Protein AF-A0AA45WKY5-F1 (afdb_monomer)

Mean predicted aligned error: 8.58 Å

pLDDT: mean 75.33, std 15.36, range [42.78, 90.06]

Organism: NCBI:txid574699

Nearest PDB structures (foldseek):
  1yj9-assembly1_Z  TM=8.193E-01  e=1.300E-02  Haloarcula marismortui
  8bsj-assembly1_Lq  TM=7.437E-01  e=4.223E-02  Giardia duodenalis
  6zu5-assembly1_LPP  TM=8.099E-01  e=1.002E-01  Paranosema locustae
  3jbo-assembly1_Ah  TM=7.695E-01  e=6.767E-02  Plasmodium falciparum 3D7
  8ink-assembly1_X  TM=7.028E-01  e=1.173E-01  Homo sapiens

Foldseek 3Di:
DDPPCPPPPAPADPVPRHSQWDQDPVQWIARPPPRDIDHDD

Radius of gyration: 11.62 Å; Cα contacts (8 Å, |Δi|>4): 54; chains: 1; bounding box: 22×18×35 Å

Sequence (41 aa):
MERNFWGRDNEKCPRCGSKMVSQTENDEYLCDDCGYRWVED

Structure (mmCIF, N/CA/C/O backbone):
data_AF-A0AA45WKY5-F1
#
_entry.id   AF-A0AA45WKY5-F1
#
loop_
_atom_site.group_PDB
_atom_site.id
_atom_site.type_symbol
_atom_site.label_atom_id
_atom_site.label_alt_id
_atom_site.label_comp_id
_atom_site.label_asym_id
_atom_site.label_entity_id
_atom_site.label_seq_id
_atom_site.pdbx_PDB_ins_code
_atom_site.Cartn_x
_atom_site.Cartn_y
_atom_site.Cartn_z
_atom_site.occupancy
_atom_site.B_iso_or_equiv
_atom_site.auth_seq_id
_atom_site.auth_comp_id
_atom_site.auth_asym_id
_atom_site.auth_atom_id
_atom_site.pdbx_PDB_model_num
ATOM 1 N N . MET A 1 1 ? -5.081 -5.874 27.962 1.00 42.78 1 MET A N 1
ATOM 2 C CA . MET A 1 1 ? -4.625 -6.689 26.816 1.00 42.78 1 MET A CA 1
ATOM 3 C C . MET A 1 1 ? -4.273 -5.725 25.704 1.00 42.78 1 MET A C 1
ATOM 5 O O . MET A 1 1 ? -5.129 -5.334 24.920 1.00 42.78 1 MET A O 1
ATOM 9 N N . GLU A 1 2 ? -3.038 -5.244 25.746 1.00 48.06 2 GLU A N 1
ATOM 10 C CA . GLU A 1 2 ? -2.484 -4.307 24.776 1.00 48.06 2 GLU A CA 1
ATOM 11 C C . GLU A 1 2 ? -2.286 -5.073 23.472 1.00 48.06 2 GLU A C 1
ATOM 13 O O . GLU A 1 2 ? -1.504 -6.021 23.386 1.00 48.06 2 GLU A O 1
ATOM 18 N N . ARG A 1 3 ? -3.110 -4.746 22.477 1.00 52.38 3 ARG A N 1
ATOM 19 C CA . ARG A 1 3 ? -2.969 -5.304 21.140 1.00 52.38 3 ARG A CA 1
ATOM 20 C C . ARG A 1 3 ? -1.703 -4.699 20.557 1.00 52.38 3 ARG A C 1
ATOM 22 O O . ARG A 1 3 ? -1.701 -3.528 20.197 1.00 52.38 3 ARG A O 1
ATOM 29 N N . ASN A 1 4 ? -0.652 -5.506 20.490 1.00 50.31 4 ASN A N 1
ATOM 30 C CA . ASN A 1 4 ? 0.541 -5.256 19.695 1.00 50.31 4 ASN A CA 1
ATOM 31 C C . ASN A 1 4 ? 0.121 -5.107 18.223 1.00 50.31 4 ASN 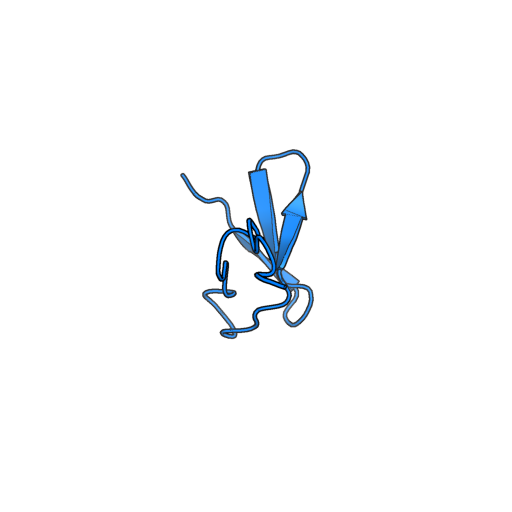A C 1
ATOM 33 O O . ASN A 1 4 ? 0.089 -6.078 17.469 1.00 50.31 4 ASN A O 1
ATOM 37 N N . PHE A 1 5 ? -0.291 -3.897 17.851 1.00 50.22 5 PHE A N 1
ATOM 38 C CA . PHE A 1 5 ? -0.734 -3.511 16.518 1.00 50.22 5 PHE A CA 1
ATOM 39 C C . PHE A 1 5 ? 0.510 -3.135 15.706 1.00 50.22 5 PHE A C 1
ATOM 41 O O . PHE A 1 5 ? 0.741 -1.981 15.383 1.00 50.22 5 PHE A O 1
ATOM 48 N N . TRP A 1 6 ? 1.348 -4.122 15.384 1.00 51.16 6 TRP A N 1
ATOM 49 C CA . TRP A 1 6 ? 2.420 -3.957 14.391 1.00 51.16 6 TRP A CA 1
ATOM 50 C C . TRP A 1 6 ? 1.853 -4.014 12.963 1.00 51.16 6 TRP A C 1
ATOM 52 O O . TRP A 1 6 ? 2.431 -4.629 12.073 1.00 51.16 6 TRP A O 1
ATOM 62 N N . GLY A 1 7 ? 0.677 -3.426 12.747 1.00 45.78 7 GLY A N 1
ATOM 63 C CA . GLY A 1 7 ? 0.145 -3.194 11.416 1.00 45.78 7 GLY A CA 1
ATOM 64 C C . GLY A 1 7 ? 0.636 -1.828 10.986 1.00 45.78 7 GLY A C 1
ATOM 65 O O . GLY A 1 7 ? 0.055 -0.843 11.420 1.00 45.78 7 GLY A O 1
ATOM 66 N N . ARG 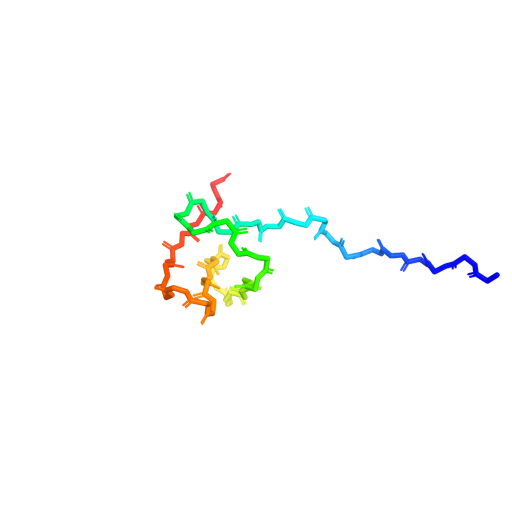A 1 8 ? 1.723 -1.797 10.206 1.00 51.12 8 ARG A N 1
ATOM 67 C CA . ARG A 1 8 ? 2.222 -0.647 9.436 1.00 51.12 8 ARG A CA 1
ATOM 68 C C . ARG A 1 8 ? 1.048 0.272 9.074 1.00 51.12 8 ARG A C 1
ATOM 70 O O . ARG A 1 8 ? 0.172 -0.080 8.288 1.00 5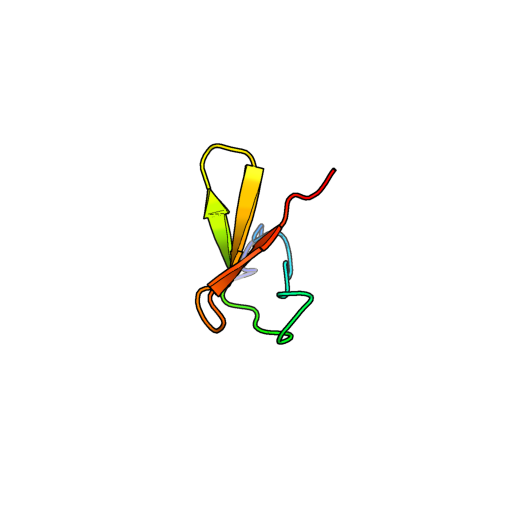1.12 8 ARG A O 1
ATOM 77 N N . ASP A 1 9 ? 0.951 1.372 9.809 1.00 50.69 9 ASP A N 1
ATOM 78 C CA . ASP A 1 9 ? -0.241 2.202 9.855 1.00 50.69 9 ASP A CA 1
ATOM 79 C C . ASP A 1 9 ? -0.441 2.911 8.510 1.00 50.69 9 ASP A C 1
ATOM 81 O O . ASP A 1 9 ? 0.324 3.795 8.142 1.00 50.69 9 ASP A O 1
ATOM 85 N N . ASN A 1 10 ? -1.548 2.587 7.841 1.00 57.84 10 ASN A N 1
ATOM 86 C CA . ASN A 1 10 ? -2.204 3.428 6.838 1.00 57.84 10 ASN A CA 1
ATOM 87 C C . ASN A 1 10 ? -1.388 3.767 5.577 1.00 57.84 10 ASN A C 1
ATOM 89 O O . ASN A 1 10 ? -1.226 4.941 5.238 1.00 57.84 10 ASN A O 1
ATOM 93 N N . GLU A 1 11 ? -1.060 2.767 4.766 1.00 66.19 11 GLU A N 1
ATOM 94 C CA . GLU A 1 11 ? -0.934 3.002 3.326 1.00 66.19 11 GLU A CA 1
ATOM 95 C C . GLU A 1 11 ? -2.342 3.306 2.792 1.00 66.19 11 GLU A C 1
ATOM 97 O O . GLU A 1 11 ? -3.157 2.435 2.511 1.00 66.19 11 GLU A O 1
ATOM 102 N N . LYS A 1 12 ? -2.716 4.584 2.790 1.00 78.81 12 LYS A N 1
ATOM 103 C CA . LYS A 1 12 ? -3.955 5.026 2.149 1.00 78.81 12 LYS A CA 1
ATOM 104 C C . LYS A 1 12 ? -3.678 5.207 0.675 1.00 78.81 12 LYS A C 1
ATOM 106 O O . LYS A 1 12 ? -2.650 5.760 0.296 1.00 78.81 12 LYS A O 1
ATOM 111 N N . CYS A 1 13 ? -4.638 4.830 -0.154 1.00 85.75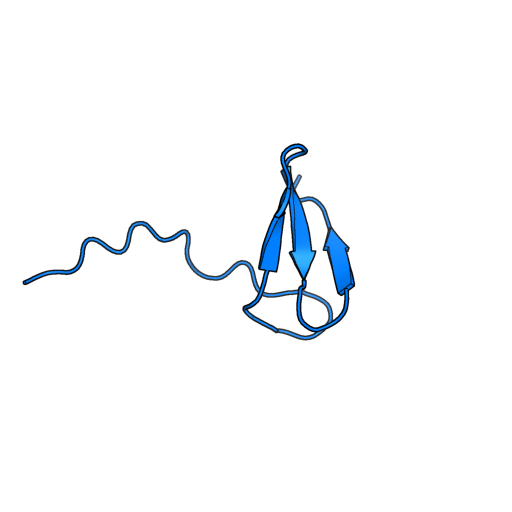 13 CYS A N 1
ATOM 112 C CA . CYS A 1 13 ? -4.557 5.112 -1.570 1.00 85.75 13 CYS A CA 1
ATOM 113 C C . CYS A 1 13 ? -4.456 6.630 -1.797 1.00 85.75 13 CYS A C 1
ATOM 115 O O . CYS A 1 13 ? -5.371 7.355 -1.402 1.00 85.75 13 CYS A O 1
ATOM 117 N N . PRO A 1 14 ? -3.415 7.134 -2.482 1.00 83.12 14 PRO A N 1
ATOM 118 C CA . PRO A 1 14 ? -3.270 8.566 -2.744 1.00 83.12 14 PRO A CA 1
ATOM 119 C C . PRO A 1 14 ? -4.327 9.094 -3.726 1.00 83.12 14 PRO A C 1
ATOM 121 O O . PRO A 1 14 ? -4.540 10.300 -3.813 1.00 83.12 14 PRO A O 1
ATOM 124 N N . ARG A 1 15 ? -5.006 8.203 -4.465 1.00 84.12 15 ARG A N 1
ATOM 125 C CA . ARG A 1 15 ? -6.045 8.576 -5.432 1.00 84.12 15 ARG A CA 1
ATOM 126 C C . ARG A 1 15 ? -7.427 8.719 -4.792 1.00 84.12 15 ARG A C 1
ATOM 128 O O . ARG A 1 15 ? -8.105 9.707 -5.052 1.00 84.12 15 ARG A O 1
ATOM 135 N N . CYS A 1 16 ? -7.869 7.733 -4.010 1.00 87.38 16 CYS A N 1
ATOM 136 C CA . CYS A 1 16 ? -9.224 7.719 -3.438 1.00 87.38 16 CYS A CA 1
ATOM 137 C C . CYS A 1 16 ? -9.264 7.875 -1.910 1.00 87.38 16 CYS A C 1
ATOM 139 O O . CYS A 1 16 ? -10.338 8.043 -1.343 1.00 87.38 16 CYS A O 1
ATOM 141 N N . GLY A 1 17 ? -8.117 7.815 -1.228 1.00 83.94 17 GLY A N 1
ATOM 142 C CA . GLY A 1 17 ? -8.028 7.869 0.233 1.00 83.94 17 GLY A CA 1
ATOM 143 C C . GLY A 1 17 ? -8.441 6.577 0.945 1.00 83.94 17 GLY A C 1
ATOM 144 O O . GLY A 1 17 ? -8.4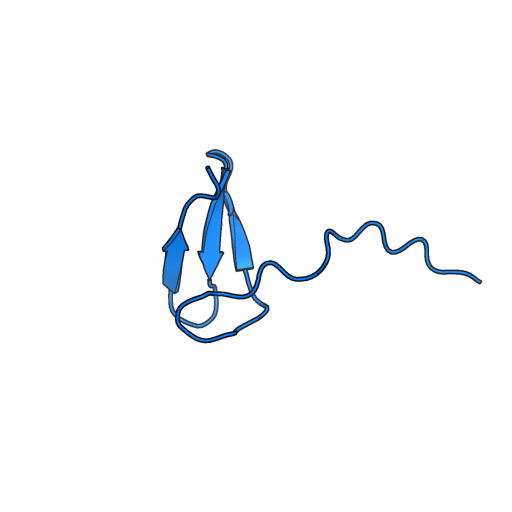69 6.554 2.178 1.00 83.94 17 GLY A O 1
ATOM 145 N N . SER A 1 18 ? -8.759 5.510 0.203 1.00 86.06 18 SER A N 1
ATOM 146 C CA . SER A 1 18 ? -9.140 4.224 0.789 1.00 86.06 18 SER A CA 1
ATOM 147 C C . SER A 1 18 ? -7.978 3.595 1.552 1.00 86.06 18 SER A C 1
ATOM 149 O O . SER A 1 18 ? -6.829 3.664 1.124 1.00 86.06 18 SER A O 1
ATOM 151 N N . LYS A 1 19 ? -8.289 2.965 2.686 1.00 82.81 19 LYS A N 1
ATOM 152 C CA . LYS A 1 19 ? -7.337 2.180 3.491 1.00 82.81 19 LYS A CA 1
ATOM 153 C C . LYS A 1 19 ? -7.199 0.740 2.995 1.00 82.81 19 LYS A C 1
ATOM 155 O O . LYS A 1 19 ? -6.404 -0.015 3.539 1.00 82.81 19 LYS A O 1
ATOM 160 N N . MET A 1 20 ? -8.029 0.346 2.028 1.00 81.31 20 MET A N 1
ATOM 161 C CA . MET A 1 20 ? -8.006 -0.987 1.437 1.00 81.31 20 MET A CA 1
ATOM 162 C C . MET A 1 20 ? -6.930 -1.001 0.363 1.00 81.31 20 MET A C 1
ATOM 164 O O . MET A 1 20 ? -7.178 -0.666 -0.800 1.00 81.31 20 MET A O 1
ATOM 168 N N . VAL A 1 21 ? -5.716 -1.307 0.798 1.00 83.62 21 VAL A N 1
ATOM 169 C CA . VAL A 1 21 ? -4.555 -1.428 -0.069 1.00 83.62 21 VAL A CA 1
ATOM 170 C C . VAL A 1 21 ? -3.864 -2.754 0.212 1.00 83.62 21 VAL A C 1
ATOM 172 O O . VAL A 1 21 ? -3.797 -3.200 1.357 1.00 83.62 21 VAL A O 1
ATOM 175 N N . SER A 1 22 ? -3.369 -3.371 -0.846 1.00 85.81 22 SER A N 1
ATOM 176 C CA . SER A 1 22 ? -2.699 -4.661 -0.827 1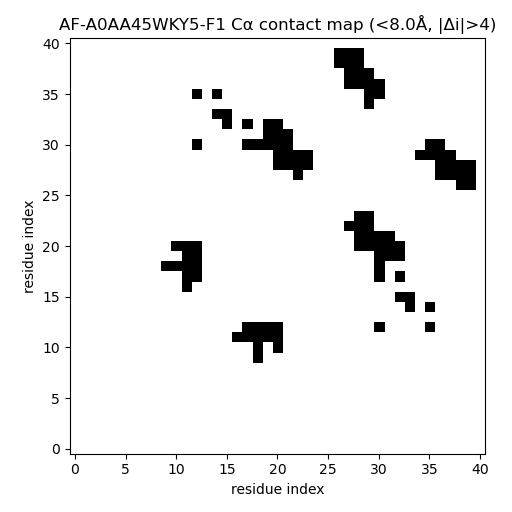.00 85.81 22 SER A CA 1
ATOM 177 C C . SER A 1 22 ? -1.287 -4.464 -1.360 1.00 85.81 22 SER A C 1
ATOM 179 O O . SER A 1 22 ? -1.125 -3.928 -2.456 1.00 85.81 22 SER A O 1
ATOM 181 N N . GLN A 1 23 ? -0.274 -4.880 -0.601 1.00 82.81 23 GLN A N 1
ATOM 182 C CA . GLN A 1 23 ? 1.083 -5.007 -1.135 1.00 82.81 23 GLN A CA 1
ATOM 183 C C . GLN A 1 23 ? 1.175 -6.258 -2.005 1.00 82.81 23 GLN A C 1
ATOM 185 O O . GLN A 1 23 ? 0.663 -7.323 -1.655 1.00 82.81 23 GLN A O 1
ATOM 190 N N . THR A 1 24 ? 1.831 -6.112 -3.144 1.00 80.75 24 THR A N 1
ATOM 191 C CA . THR A 1 24 ? 2.210 -7.201 -4.040 1.00 80.75 24 THR A CA 1
ATOM 192 C C . THR A 1 24 ? 3.635 -7.663 -3.731 1.00 80.75 24 THR A C 1
ATOM 194 O O . THR A 1 24 ? 4.384 -6.978 -3.041 1.00 80.75 24 THR A O 1
ATOM 197 N N . GLU A 1 25 ? 4.038 -8.813 -4.276 1.00 82.31 25 GLU A N 1
ATOM 198 C CA . GLU A 1 25 ? 5.396 -9.361 -4.105 1.00 82.31 25 GLU A CA 1
ATOM 199 C C . GLU A 1 25 ? 6.508 -8.483 -4.716 1.00 82.31 25 GLU A C 1
ATOM 201 O O . GLU A 1 25 ? 7.681 -8.737 -4.466 1.00 82.31 25 GLU A O 1
ATOM 206 N N . ASN A 1 26 ? 6.154 -7.455 -5.497 1.00 81.12 26 ASN A N 1
ATOM 207 C CA . ASN A 1 26 ? 7.088 -6.512 -6.122 1.00 81.12 26 ASN A CA 1
ATOM 208 C C . ASN A 1 26 ? 7.210 -5.177 -5.357 1.00 81.12 26 ASN A C 1
ATOM 210 O O . ASN A 1 26 ? 7.566 -4.173 -5.970 1.00 81.12 26 ASN A O 1
ATOM 214 N N . ASP A 1 27 ? 6.822 -5.124 -4.077 1.00 83.44 27 ASP A N 1
ATOM 215 C CA . ASP A 1 27 ? 6.731 -3.876 -3.294 1.00 83.44 27 ASP A CA 1
ATOM 216 C C . ASP A 1 27 ? 5.793 -2.817 -3.935 1.00 83.44 27 ASP A C 1
ATOM 218 O O . ASP A 1 27 ? 5.828 -1.629 -3.611 1.00 83.44 27 ASP A O 1
ATOM 222 N N . GLU A 1 28 ? 4.899 -3.234 -4.843 1.00 85.75 28 GLU A N 1
ATOM 223 C CA . GLU A 1 28 ? 3.840 -2.373 -5.375 1.00 85.75 28 GLU A CA 1
ATOM 224 C C . GLU A 1 28 ? 2.603 -2.458 -4.479 1.00 85.75 28 GLU A C 1
ATOM 226 O O . GLU A 1 28 ? 2.161 -3.543 -4.102 1.00 85.75 28 GLU A O 1
ATOM 231 N N . TYR A 1 29 ? 1.979 -1.319 -4.228 1.00 86.81 29 TYR A N 1
ATOM 232 C CA . TYR A 1 29 ? 0.682 -1.180 -3.590 1.00 86.81 29 TYR A CA 1
ATOM 233 C C . TYR A 1 29 ? -0.424 -1.163 -4.628 1.00 86.81 29 TYR A C 1
ATOM 235 O O . TYR A 1 29 ? -0.349 -0.425 -5.609 1.00 86.81 29 TYR A O 1
ATOM 243 N N . LEU A 1 30 ? -1.494 -1.908 -4.378 1.00 87.38 30 LEU A N 1
ATOM 244 C CA . LEU A 1 30 ? -2.730 -1.879 -5.147 1.00 87.38 30 LEU A CA 1
ATOM 245 C C . LEU A 1 30 ? -3.890 -1.491 -4.236 1.00 87.38 30 LEU A C 1
ATOM 247 O O . LEU A 1 30 ? -4.128 -2.126 -3.217 1.00 87.38 30 LEU A O 1
ATOM 251 N N . CYS A 1 31 ? -4.655 -0.474 -4.612 1.00 90.06 31 CYS A N 1
ATOM 252 C CA . CYS A 1 31 ? -5.897 -0.140 -3.935 1.00 90.06 31 CYS A CA 1
ATOM 253 C C . CYS A 1 31 ? -7.031 -1.042 -4.422 1.00 90.06 31 CYS A C 1
ATOM 255 O O . CYS A 1 31 ? -7.401 -0.986 -5.594 1.00 90.06 31 CYS A O 1
ATOM 257 N N . ASP A 1 32 ? -7.629 -1.795 -3.504 1.00 86.00 32 ASP A N 1
ATOM 258 C CA . ASP A 1 32 ? -8.742 -2.712 -3.785 1.00 86.00 32 ASP A CA 1
ATOM 259 C C . ASP A 1 32 ? -10.053 -1.966 -4.102 1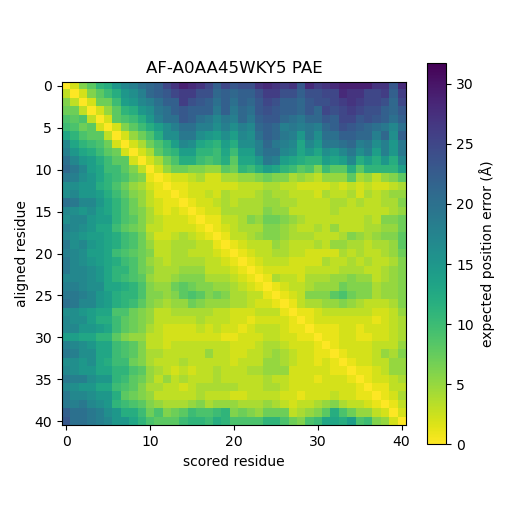.00 86.00 32 ASP A C 1
ATOM 261 O O . ASP A 1 32 ? -10.940 -2.483 -4.771 1.00 86.00 32 ASP A O 1
ATOM 265 N N . ASP A 1 33 ? -10.160 -0.711 -3.657 1.00 88.38 33 ASP A N 1
ATOM 266 C CA . ASP A 1 33 ? -11.366 0.110 -3.797 1.00 88.38 33 ASP A CA 1
ATOM 267 C C . ASP A 1 33 ? -11.465 0.803 -5.168 1.00 88.38 33 ASP A C 1
ATOM 269 O O . ASP A 1 33 ? -12.519 0.817 -5.798 1.00 88.38 33 ASP A O 1
ATOM 273 N N . CYS A 1 34 ? -10.353 1.361 -5.662 1.00 88.50 34 CYS A N 1
ATOM 274 C CA . CYS A 1 34 ? -10.329 2.104 -6.929 1.00 88.50 34 CYS A CA 1
ATOM 275 C C . CYS A 1 34 ? -9.436 1.486 -8.017 1.00 88.50 34 CYS A C 1
ATOM 277 O O . CYS A 1 34 ? -9.378 2.019 -9.129 1.00 88.50 34 CYS A O 1
ATOM 279 N N . GLY A 1 35 ? -8.706 0.409 -7.707 1.00 87.88 35 GLY A N 1
ATOM 280 C CA . GLY A 1 35 ? -7.778 -0.262 -8.623 1.00 87.88 35 GLY A CA 1
ATOM 281 C C . GLY A 1 35 ? -6.495 0.521 -8.922 1.00 87.88 35 GLY A C 1
ATOM 282 O O . GLY A 1 35 ? -5.786 0.205 -9.876 1.00 87.88 35 GLY A O 1
ATOM 283 N N . TYR A 1 36 ? -6.199 1.583 -8.168 1.00 88.25 36 TYR A N 1
ATOM 284 C CA . TYR A 1 36 ? -4.982 2.372 -8.362 1.00 88.25 36 TYR A CA 1
ATOM 285 C C . TYR A 1 36 ? -3.763 1.628 -7.819 1.00 88.25 36 TYR A C 1
ATOM 287 O O . TYR A 1 36 ? -3.811 1.152 -6.691 1.00 88.25 36 TYR A O 1
ATOM 295 N N . ARG A 1 37 ? -2.674 1.569 -8.590 1.00 88.44 37 ARG A N 1
ATOM 296 C CA . ARG A 1 37 ? -1.412 0.937 -8.185 1.00 88.44 37 ARG A CA 1
ATOM 297 C C . ARG A 1 37 ? -0.269 1.949 -8.109 1.00 88.44 37 ARG A C 1
ATOM 299 O O . ARG A 1 37 ? -0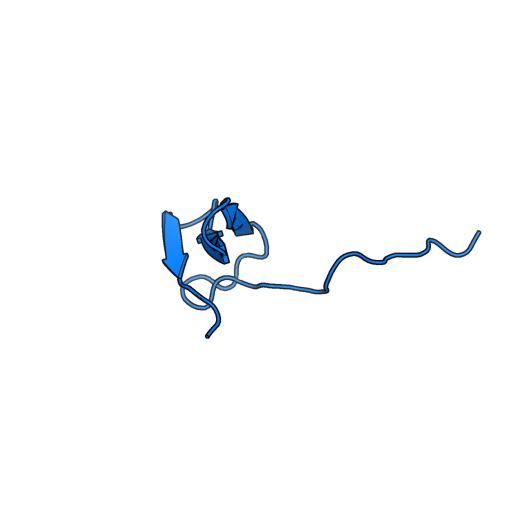.211 2.839 -8.959 1.00 88.44 37 ARG A O 1
ATOM 306 N N . TRP A 1 38 ? 0.607 1.833 -7.116 1.00 88.19 38 TRP A N 1
ATOM 307 C CA . TRP A 1 38 ? 1.787 2.687 -6.941 1.00 88.19 38 TRP A CA 1
ATOM 308 C C . TRP A 1 38 ? 2.907 1.936 -6.224 1.00 88.19 38 TRP A C 1
ATOM 310 O O . TRP A 1 38 ? 2.644 0.989 -5.501 1.00 88.19 38 TRP A O 1
ATOM 320 N N . VAL A 1 39 ? 4.144 2.375 -6.410 1.00 85.31 39 VAL A N 1
ATOM 321 C CA . VAL A 1 39 ? 5.311 1.908 -5.649 1.00 85.31 39 VAL A CA 1
ATOM 322 C C . VAL A 1 39 ? 5.671 2.964 -4.609 1.00 85.31 39 VAL A C 1
ATOM 324 O O . VAL A 1 39 ? 5.527 4.158 -4.890 1.00 85.31 39 VAL A O 1
ATOM 327 N N . GLU A 1 40 ? 6.089 2.548 -3.415 1.00 73.62 40 GLU A N 1
ATOM 328 C CA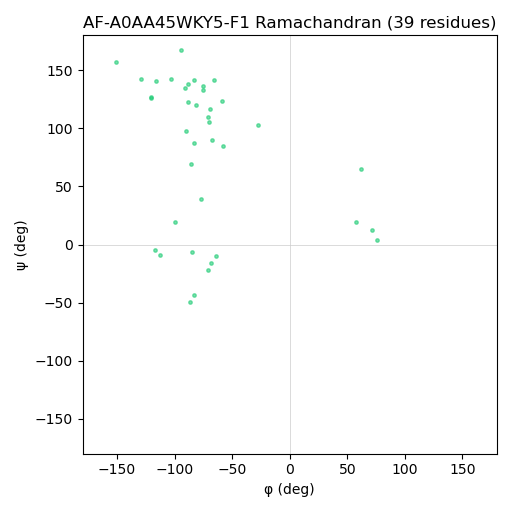 . GLU A 1 40 ? 6.862 3.432 -2.534 1.00 73.62 40 GLU A CA 1
ATOM 329 C C . GLU A 1 40 ? 8.340 3.246 -2.895 1.00 73.62 40 GLU A C 1
ATOM 331 O O . GLU A 1 40 ? 8.817 2.114 -2.916 1.00 73.62 40 GLU A O 1
ATOM 336 N N . ASP A 1 41 ? 9.009 4.339 -3.268 1.00 64.12 41 ASP A N 1
ATOM 337 C CA . ASP A 1 41 ? 10.451 4.385 -3.571 1.00 64.12 41 ASP A CA 1
ATOM 338 C C . ASP A 1 41 ? 11.287 4.406 -2.281 1.00 64.12 41 ASP A C 1
ATOM 340 O O . ASP A 1 41 ? 10.892 5.140 -1.340 1.00 64.12 41 ASP A O 1
#

Solvent-accessible surface area (backbone atoms only — not comparable to full-atom values): 2798 Å² total; per-residue (Å²): 135,85,77,84,72,84,61,83,80,73,65,45,32,90,87,79,63,43,68,51,53,43,79,45,100,80,61,32,37,34,20,76,83,79,68,51,69,50,68,80,131

Secondary structure (DSSP, 8-state):
------S------TTT--S-EEE-TTSEEEETTT--EEE--